Protein AF-A0A699SSZ1-F1 (afdb_monomer_lite)

InterPro domains:
  IPR002347 Short-chain dehydrogenase/reductase SDR [PF00106] (13-69)
  IPR036291 NAD(P)-binding domain superfamily [SSF51735] (1-70)
  IPR051911 Short-chain Dehydrogenases/Reductases (SDR) [PTHR43976] (15-70)

pLDDT: mean 93.38, std 7.29, range [57.97, 98.62]

Structure (mmCIF, N/CA/C/O backbone):
data_AF-A0A699SSZ1-F1
#
_entry.id   AF-A0A699SSZ1-F1
#
loop_
_atom_site.group_PDB
_atom_site.id
_atom_site.type_symbol
_atom_site.label_atom_id
_atom_site.label_alt_id
_atom_site.label_comp_id
_atom_site.label_asym_id
_atom_site.label_entity_id
_atom_site.label_seq_id
_atom_site.pdbx_PDB_ins_code
_atom_site.Cartn_x
_atom_site.Cartn_y
_atom_site.Cartn_z
_atom_site.occupancy
_atom_site.B_iso_or_equiv
_atom_site.auth_seq_id
_atom_site.auth_comp_id
_atom_site.auth_asym_id
_atom_site.auth_atom_id
_atom_site.pdbx_PDB_model_num
ATOM 1 N N . MET A 1 1 ? 27.037 5.701 -18.639 1.00 57.97 1 MET A N 1
ATOM 2 C CA . MET A 1 1 ? 26.307 5.003 -17.566 1.00 57.97 1 MET A CA 1
ATOM 3 C C . MET A 1 1 ? 26.112 3.575 -18.048 1.00 57.97 1 MET A C 1
ATOM 5 O O . MET A 1 1 ? 25.774 3.418 -19.215 1.00 57.97 1 MET A O 1
ATOM 9 N N . ASP A 1 2 ? 26.497 2.571 -17.258 1.00 74.00 2 ASP A N 1
ATOM 10 C CA . ASP A 1 2 ? 26.411 1.159 -17.664 1.00 74.00 2 ASP A CA 1
ATOM 11 C C . ASP A 1 2 ? 24.953 0.675 -17.585 1.00 74.00 2 ASP A C 1
ATOM 13 O O . ASP A 1 2 ? 24.238 1.010 -16.643 1.00 74.00 2 ASP A O 1
ATOM 17 N N . VAL A 1 3 ? 24.511 -0.121 -18.559 1.00 71.56 3 VAL A N 1
ATOM 18 C CA . VAL A 1 3 ? 23.130 -0.636 -18.656 1.00 71.56 3 VAL A CA 1
ATOM 19 C C . VAL A 1 3 ? 22.774 -1.506 -17.441 1.00 71.56 3 VAL A C 1
ATOM 21 O O . VAL A 1 3 ? 21.617 -1.556 -17.018 1.00 71.56 3 VAL A O 1
ATOM 24 N N . THR A 1 4 ? 23.771 -2.1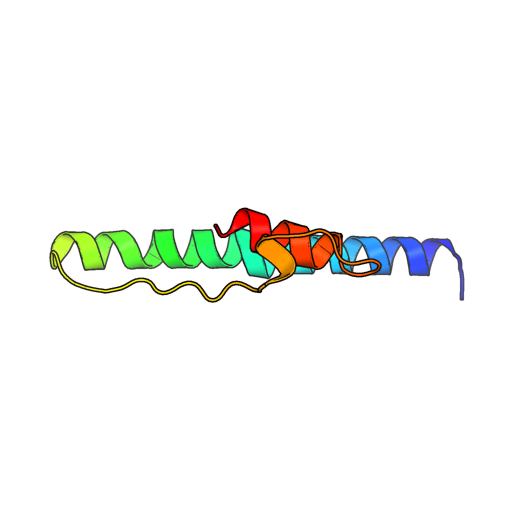58 -16.835 1.00 75.56 4 THR A N 1
ATOM 25 C CA . THR A 1 4 ? 23.608 -2.949 -15.605 1.00 75.56 4 THR A CA 1
ATOM 26 C C . THR A 1 4 ? 23.172 -2.088 -14.415 1.00 75.56 4 THR A C 1
ATOM 28 O O . THR A 1 4 ? 22.345 -2.526 -13.616 1.00 75.56 4 THR A O 1
ATOM 31 N N . ASP A 1 5 ? 23.684 -0.859 -14.318 1.00 87.56 5 ASP A N 1
ATOM 32 C CA . ASP A 1 5 ? 23.374 0.081 -13.233 1.00 87.56 5 ASP A CA 1
ATOM 33 C C . ASP A 1 5 ? 21.921 0.574 -13.347 1.00 87.56 5 ASP A C 1
ATOM 35 O O . ASP A 1 5 ? 21.132 0.491 -12.403 1.00 87.56 5 ASP A O 1
ATOM 39 N N . GLU A 1 6 ? 21.494 0.950 -14.557 1.00 87.69 6 GLU A N 1
ATOM 40 C CA . GLU A 1 6 ? 20.108 1.359 -14.818 1.00 87.69 6 GLU A CA 1
ATOM 41 C C . GLU A 1 6 ? 19.097 0.250 -14.494 1.00 87.69 6 GLU A C 1
ATOM 43 O O . GLU A 1 6 ? 18.069 0.506 -13.860 1.00 87.69 6 GLU A O 1
ATOM 48 N N . ALA A 1 7 ? 19.384 -1.000 -14.873 1.00 91.50 7 ALA A N 1
ATOM 49 C CA . ALA A 1 7 ? 18.504 -2.129 -14.580 1.00 91.50 7 ALA A CA 1
ATOM 50 C C . ALA A 1 7 ? 18.339 -2.366 -13.067 1.00 91.50 7 ALA A C 1
ATOM 52 O O . ALA A 1 7 ? 17.227 -2.648 -12.599 1.00 91.50 7 ALA A O 1
ATOM 53 N N . GLN A 1 8 ? 19.421 -2.217 -12.299 1.00 93.88 8 GLN A N 1
ATOM 54 C CA . GLN A 1 8 ? 19.402 -2.343 -10.842 1.00 93.88 8 GLN A CA 1
ATOM 55 C C . GLN A 1 8 ? 18.619 -1.205 -10.185 1.00 93.88 8 GLN A C 1
ATOM 57 O O . GLN A 1 8 ? 17.764 -1.475 -9.337 1.00 93.88 8 GLN A O 1
ATOM 62 N N . VAL A 1 9 ? 18.821 0.043 -10.622 1.00 93.69 9 VAL A N 1
ATOM 63 C CA . VAL A 1 9 ? 18.041 1.194 -10.139 1.00 93.69 9 VAL A CA 1
ATOM 64 C C . VAL A 1 9 ? 16.554 0.982 -10.408 1.00 93.69 9 VAL A C 1
ATOM 66 O O . VAL A 1 9 ? 15.729 1.132 -9.507 1.00 93.69 9 VAL A O 1
ATOM 69 N N . GLN A 1 10 ? 16.190 0.557 -11.618 1.00 93.38 10 GLN A N 1
ATOM 70 C CA . GLN A 1 10 ? 14.795 0.293 -11.974 1.00 93.38 10 GLN A CA 1
ATOM 71 C C . GLN A 1 10 ? 14.177 -0.816 -11.112 1.00 93.38 10 GLN A C 1
ATOM 73 O O . GLN A 1 10 ? 13.016 -0.726 -10.707 1.00 93.38 10 GLN A O 1
ATOM 78 N N . GLN A 1 11 ? 14.945 -1.858 -10.793 1.00 95.50 11 GLN A N 1
ATOM 79 C CA . GLN A 1 11 ? 14.491 -2.909 -9.889 1.00 95.50 11 GLN A CA 1
ATOM 80 C C . GLN A 1 11 ? 14.272 -2.390 -8.466 1.00 95.50 11 GLN A C 1
ATOM 82 O O . GLN A 1 11 ? 13.236 -2.691 -7.868 1.00 95.50 11 GLN A O 1
ATOM 87 N N . ALA A 1 12 ? 15.197 -1.580 -7.950 1.00 96.31 12 ALA A N 1
ATOM 88 C CA . ALA A 1 12 ? 15.077 -0.967 -6.633 1.00 96.31 12 ALA A CA 1
ATOM 89 C C . ALA A 1 12 ? 13.855 -0.038 -6.549 1.00 96.31 12 ALA A C 1
ATOM 91 O O . ALA A 1 12 ? 13.107 -0.097 -5.575 1.00 96.31 12 ALA A O 1
ATOM 92 N N . VAL A 1 13 ? 13.586 0.754 -7.595 1.00 95.75 13 VAL A N 1
ATOM 93 C CA . VAL A 1 13 ? 12.395 1.618 -7.677 1.00 95.75 13 VAL A CA 1
ATOM 94 C C . VAL A 1 13 ? 11.107 0.793 -7.618 1.00 95.75 13 VAL A C 1
ATOM 96 O O . VAL A 1 13 ? 10.216 1.109 -6.828 1.00 95.75 13 VAL A O 1
ATOM 99 N N . ARG A 1 14 ? 11.009 -0.301 -8.390 1.00 96.50 14 ARG A N 1
ATOM 100 C CA . ARG A 1 14 ? 9.838 -1.200 -8.356 1.00 96.50 14 ARG A CA 1
ATOM 101 C C . ARG A 1 14 ? 9.615 -1.801 -6.973 1.00 96.50 14 ARG A C 1
ATOM 103 O O . ARG A 1 14 ? 8.496 -1.783 -6.465 1.00 96.50 14 ARG A O 1
ATOM 110 N N . GLN A 1 15 ? 10.677 -2.314 -6.356 1.00 97.88 15 GLN A N 1
ATOM 111 C CA . GLN A 1 15 ? 10.609 -2.886 -5.012 1.00 97.88 15 GLN A CA 1
ATOM 112 C C . GLN A 1 15 ? 10.211 -1.835 -3.973 1.00 97.88 15 GLN A C 1
ATOM 114 O O . GLN A 1 15 ? 9.368 -2.117 -3.125 1.00 97.88 15 GLN A O 1
ATOM 119 N N . GLY A 1 16 ? 10.744 -0.616 -4.082 1.00 98.06 16 GLY A N 1
ATOM 120 C CA . GLY A 1 16 ? 10.382 0.511 -3.226 1.00 98.06 16 GLY A CA 1
ATOM 121 C C . GLY A 1 16 ? 8.895 0.854 -3.305 1.00 98.06 16 GLY A C 1
ATOM 122 O O . GLY A 1 16 ? 8.250 1.001 -2.269 1.00 98.06 16 GLY A O 1
ATOM 123 N N . GLN A 1 17 ? 8.314 0.891 -4.510 1.00 97.25 17 GLN A N 1
ATOM 124 C CA . GLN A 1 17 ? 6.882 1.169 -4.667 1.00 97.25 17 GLN A CA 1
ATOM 125 C C . GLN A 1 17 ? 6.008 0.135 -3.947 1.00 97.25 17 GLN A C 1
ATOM 127 O O . GLN A 1 17 ? 5.089 0.514 -3.222 1.00 97.25 17 GLN A O 1
ATOM 132 N N . TYR A 1 18 ? 6.308 -1.159 -4.084 1.00 98.31 18 TYR A N 1
ATOM 133 C CA . TYR A 1 18 ? 5.563 -2.214 -3.388 1.00 98.31 18 TYR A CA 1
ATOM 134 C C . TYR A 1 18 ? 5.804 -2.213 -1.875 1.00 98.31 18 TYR A C 1
ATOM 136 O O . TYR A 1 18 ? 4.860 -2.379 -1.097 1.00 98.31 18 TYR A O 1
ATOM 144 N N . ALA A 1 19 ? 7.054 -2.008 -1.450 1.00 98.56 19 ALA A N 1
ATOM 145 C CA . ALA A 1 19 ? 7.418 -1.930 -0.040 1.00 98.56 19 ALA A CA 1
ATOM 146 C C . ALA A 1 19 ? 6.627 -0.830 0.677 1.00 98.56 19 ALA A C 1
ATOM 148 O O . ALA A 1 19 ? 6.103 -1.072 1.761 1.00 98.56 19 ALA A O 1
ATOM 149 N N . THR A 1 20 ? 6.477 0.342 0.059 1.00 97.25 20 THR A N 1
ATOM 150 C CA . THR A 1 20 ? 5.729 1.461 0.640 1.00 97.25 20 THR A CA 1
ATOM 151 C C . THR A 1 20 ? 4.218 1.294 0.488 1.00 97.25 20 THR A C 1
ATOM 153 O O . THR A 1 20 ? 3.499 1.298 1.487 1.00 97.25 20 THR A O 1
ATOM 156 N N . ASN A 1 21 ? 3.725 1.139 -0.742 1.00 97.50 21 ASN A N 1
ATOM 157 C CA . ASN A 1 21 ? 2.296 1.286 -1.035 1.00 97.50 21 ASN A CA 1
ATOM 158 C C . ASN A 1 21 ? 1.465 0.052 -0.669 1.00 97.50 21 ASN A C 1
ATOM 160 O O . ASN A 1 21 ? 0.263 0.187 -0.464 1.00 97.50 21 ASN A O 1
ATOM 164 N N . VAL A 1 22 ? 2.087 -1.127 -0.574 1.00 97.44 22 VAL A N 1
ATOM 165 C CA . VAL A 1 22 ? 1.387 -2.387 -0.283 1.00 97.44 22 VAL A CA 1
ATOM 166 C C . VAL A 1 22 ? 1.783 -2.897 1.096 1.00 97.44 22 VAL A C 1
ATOM 168 O O . VAL A 1 22 ? 0.976 -2.925 2.026 1.00 97.44 22 VAL A O 1
ATOM 171 N N . PHE A 1 23 ? 3.055 -3.262 1.265 1.00 98.38 23 PHE A N 1
ATOM 172 C CA . PHE A 1 23 ? 3.511 -3.875 2.511 1.00 98.38 23 PHE A CA 1
ATOM 173 C C . PHE A 1 23 ? 3.561 -2.872 3.667 1.00 98.38 23 PHE A C 1
ATOM 175 O O . PHE A 1 23 ? 3.232 -3.230 4.796 1.00 98.38 23 PHE A O 1
ATOM 182 N N . GLY A 1 24 ? 3.900 -1.612 3.392 1.00 98.19 24 GLY A N 1
ATOM 183 C CA . GLY A 1 24 ? 3.882 -0.531 4.374 1.00 98.19 24 GLY A CA 1
ATOM 184 C C . GLY A 1 24 ? 2.488 -0.318 4.956 1.00 98.19 24 GLY A C 1
ATOM 185 O O . GLY A 1 24 ? 2.326 -0.339 6.176 1.00 98.19 24 GLY A O 1
ATOM 186 N N . VAL A 1 25 ? 1.469 -0.215 4.099 1.00 97.94 25 VAL A N 1
ATOM 187 C CA . VAL A 1 25 ? 0.072 -0.096 4.543 1.00 97.94 25 VAL A CA 1
ATOM 188 C C . VAL A 1 25 ? -0.352 -1.318 5.355 1.00 97.94 25 VAL A C 1
ATOM 190 O O . VAL A 1 25 ? -0.880 -1.170 6.456 1.00 97.94 25 VAL A O 1
ATOM 193 N N . LEU A 1 26 ? -0.063 -2.529 4.871 1.00 97.94 26 LEU A N 1
ATOM 194 C CA . LEU A 1 26 ? -0.385 -3.765 5.585 1.00 97.94 26 LEU A CA 1
ATOM 195 C C . LEU A 1 26 ? 0.253 -3.812 6.983 1.00 97.94 26 LEU A C 1
ATOM 197 O O . LEU A 1 26 ? -0.380 -4.257 7.943 1.00 97.94 26 LEU A O 1
ATOM 201 N N . ASN A 1 27 ? 1.489 -3.332 7.113 1.00 98.56 27 ASN A N 1
ATOM 202 C CA . ASN A 1 27 ? 2.187 -3.258 8.392 1.00 98.56 27 ASN A CA 1
ATOM 203 C C . ASN A 1 27 ? 1.538 -2.242 9.340 1.00 98.56 27 ASN A C 1
ATOM 205 O O . ASN A 1 27 ? 1.333 -2.564 10.509 1.00 98.56 27 ASN A O 1
ATOM 209 N N . VAL A 1 28 ? 1.153 -1.060 8.846 1.00 98.19 28 VAL A N 1
ATOM 210 C CA . VAL A 1 28 ? 0.429 -0.055 9.644 1.00 98.19 28 VAL A CA 1
ATOM 211 C C . VAL A 1 28 ? -0.904 -0.613 10.130 1.00 98.19 28 VAL A C 1
ATOM 213 O O . VAL A 1 28 ? -1.182 -0.560 11.327 1.00 98.19 28 VAL A O 1
ATOM 216 N N . VAL A 1 29 ? -1.693 -1.218 9.236 1.00 97.88 29 VAL A N 1
ATOM 217 C CA . VAL A 1 29 ? -2.974 -1.844 9.590 1.00 97.88 29 VAL A CA 1
ATOM 218 C C . VAL A 1 29 ? -2.765 -2.891 10.682 1.00 97.88 29 VAL A C 1
ATOM 220 O O . VAL A 1 29 ? -3.431 -2.839 11.712 1.00 97.88 29 VAL A O 1
ATOM 223 N N . ARG A 1 30 ? -1.801 -3.805 10.518 1.00 98.38 30 ARG A N 1
ATOM 224 C CA . ARG A 1 30 ? -1.486 -4.828 11.530 1.00 98.38 30 ARG A CA 1
ATOM 225 C C . ARG A 1 30 ? -1.084 -4.233 12.877 1.00 98.38 30 ARG A C 1
ATOM 227 O O . ARG A 1 30 ? -1.454 -4.796 13.903 1.00 98.38 30 ARG A O 1
ATOM 234 N N . ALA A 1 31 ? -0.349 -3.124 12.877 1.00 98.56 31 ALA A N 1
ATOM 235 C CA . ALA A 1 31 ? 0.114 -2.479 14.098 1.00 98.56 31 ALA A CA 1
ATOM 236 C C . ALA A 1 31 ? -1.026 -1.809 14.883 1.00 98.56 31 ALA A C 1
ATOM 238 O O . ALA A 1 31 ? -1.053 -1.893 16.108 1.00 98.56 31 ALA A O 1
ATOM 239 N N . VAL A 1 32 ? -1.978 -1.164 14.201 1.00 98.25 32 VAL A N 1
ATOM 240 C CA . VAL A 1 32 ? -3.036 -0.375 14.867 1.00 98.25 32 VAL A CA 1
ATOM 241 C C . VAL A 1 32 ? -4.328 -1.156 15.111 1.00 98.25 32 VAL A C 1
ATOM 243 O O . VAL A 1 32 ? -5.079 -0.846 16.039 1.00 98.25 32 VAL A O 1
ATOM 246 N N . LEU A 1 33 ? -4.585 -2.198 14.316 1.00 98.25 33 LEU A N 1
ATOM 247 C CA . LEU A 1 33 ? -5.828 -2.966 14.365 1.00 98.25 33 LEU A CA 1
ATOM 248 C C . LEU A 1 33 ? -6.129 -3.597 15.742 1.00 98.25 33 LEU A C 1
ATOM 250 O O . LEU A 1 33 ? -7.297 -3.559 16.135 1.00 98.25 33 LEU A O 1
ATOM 254 N N . PRO A 1 34 ? -5.163 -4.141 16.514 1.00 98.44 34 PRO A N 1
ATOM 255 C CA . PRO A 1 34 ? -5.447 -4.678 17.848 1.00 98.44 34 PRO A CA 1
ATOM 256 C C . PRO A 1 34 ? -6.057 -3.635 18.795 1.00 98.44 34 PRO A C 1
ATOM 258 O O . PRO A 1 34 ? -7.072 -3.909 19.438 1.00 98.44 34 PRO A O 1
ATOM 261 N N . THR A 1 35 ? -5.500 -2.421 18.814 1.00 98.50 35 THR A N 1
ATOM 262 C CA . THR A 1 35 ? -5.986 -1.307 19.640 1.00 98.50 35 THR A CA 1
ATOM 263 C C . THR A 1 35 ? -7.396 -0.885 19.232 1.00 98.50 35 THR A C 1
ATOM 265 O O . THR A 1 35 ? -8.280 -0.778 20.082 1.00 98.50 35 THR A O 1
ATOM 268 N N . MET A 1 36 ? -7.648 -0.719 17.928 1.00 98.56 36 MET A N 1
ATOM 269 C CA . MET A 1 36 ? -8.978 -0.356 17.416 1.00 98.56 36 MET A CA 1
ATOM 270 C C . MET A 1 36 ? -10.028 -1.427 17.745 1.00 98.56 36 MET A C 1
ATOM 272 O O . MET A 1 36 ? -11.155 -1.108 18.126 1.00 98.56 36 MET A O 1
ATOM 276 N N . ARG A 1 37 ? -9.658 -2.715 17.662 1.00 98.25 37 ARG A N 1
ATOM 277 C CA . ARG A 1 37 ? -10.541 -3.836 18.031 1.00 98.25 37 ARG A CA 1
ATOM 278 C C . ARG A 1 37 ? -10.873 -3.838 19.520 1.00 98.25 37 ARG A C 1
ATOM 280 O O . ARG A 1 37 ? -12.030 -4.066 19.861 1.00 98.25 37 ARG A O 1
ATOM 287 N N . GLN A 1 38 ? -9.901 -3.556 20.390 1.00 98.62 38 GLN A N 1
ATOM 288 C CA . GLN A 1 38 ? -10.138 -3.431 21.831 1.00 98.62 38 GLN A CA 1
ATOM 289 C C . GLN A 1 38 ? -11.093 -2.272 22.147 1.00 98.62 38 GLN A C 1
ATOM 291 O O . GLN A 1 38 ? -11.993 -2.416 22.970 1.00 98.62 38 GLN A O 1
ATOM 296 N N . GLN A 1 39 ? -10.930 -1.142 21.457 1.00 98.38 39 GLN A N 1
ATOM 297 C CA . GLN A 1 39 ? -11.791 0.035 21.608 1.00 98.38 39 GLN A CA 1
ATOM 298 C C . GLN A 1 39 ? -13.172 -0.147 20.960 1.00 98.38 39 GLN A C 1
ATOM 300 O O . GLN A 1 39 ? -14.102 0.587 21.287 1.00 98.38 39 GLN A O 1
ATOM 305 N N . ARG A 1 40 ? -13.315 -1.123 20.051 1.00 97.81 40 ARG A N 1
ATOM 306 C CA . ARG A 1 40 ? -14.479 -1.304 19.165 1.00 97.81 40 ARG A CA 1
ATOM 307 C C . ARG A 1 40 ? -14.838 -0.024 18.400 1.00 97.81 40 ARG A C 1
ATOM 309 O O . ARG A 1 40 ? -16.006 0.226 18.116 1.00 97.81 40 ARG A O 1
ATOM 316 N N . ALA A 1 41 ? -13.829 0.786 18.092 1.00 98.19 41 ALA A N 1
ATOM 317 C CA . ALA A 1 41 ? -13.978 2.091 17.468 1.00 98.19 41 ALA A CA 1
ATOM 318 C C . ALA A 1 41 ? -12.714 2.462 16.678 1.00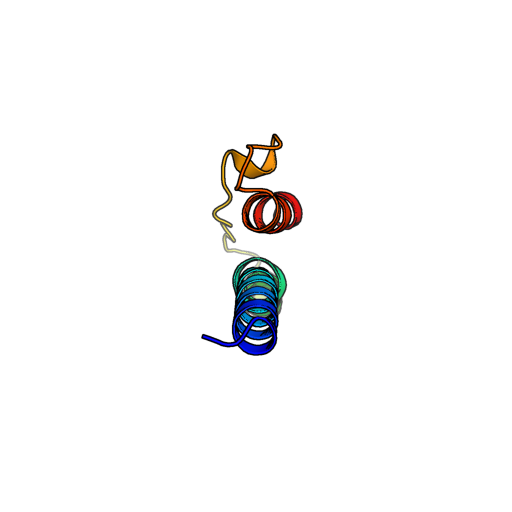 98.19 41 ALA A C 1
ATOM 320 O O . ALA A 1 41 ? -11.610 2.025 17.005 1.00 98.19 41 ALA A O 1
ATOM 321 N N . GLY A 1 42 ? -12.894 3.295 15.652 1.00 97.19 42 GLY A N 1
ATOM 322 C CA . GLY A 1 42 ? -11.824 3.864 14.834 1.00 97.19 42 GLY A CA 1
ATOM 323 C C . GLY A 1 42 ? -12.033 3.640 13.335 1.00 97.19 42 GLY A C 1
ATOM 324 O O . GLY A 1 42 ? -12.778 2.752 12.927 1.00 97.19 42 GLY A O 1
ATOM 325 N N . TYR A 1 43 ? -11.341 4.440 12.522 1.00 97.62 43 TYR A N 1
ATOM 326 C CA . TYR A 1 43 ? -11.400 4.381 11.061 1.00 97.62 43 TYR A CA 1
ATOM 327 C C . TYR A 1 43 ? -10.004 4.197 10.463 1.00 97.62 43 TYR A C 1
ATOM 329 O O . TYR A 1 43 ? -9.053 4.856 10.882 1.00 97.62 43 TYR A O 1
ATOM 337 N N . LEU A 1 44 ? -9.900 3.311 9.473 1.00 96.25 44 LEU A N 1
ATOM 338 C CA . LEU A 1 44 ? -8.733 3.158 8.608 1.00 96.25 44 LEU A CA 1
ATOM 339 C C . LEU A 1 44 ? -9.126 3.642 7.217 1.00 96.25 44 LEU A C 1
ATOM 341 O O . LEU A 1 44 ? -10.030 3.077 6.607 1.00 96.25 44 LEU A O 1
ATOM 345 N N . ILE A 1 45 ? -8.470 4.697 6.742 1.00 96.44 45 ILE A N 1
ATOM 346 C CA . ILE A 1 45 ? -8.731 5.283 5.428 1.00 96.44 45 ILE A CA 1
ATOM 347 C C . ILE A 1 45 ? -7.452 5.150 4.612 1.00 96.44 45 ILE A C 1
ATOM 349 O O . ILE A 1 45 ? -6.465 5.838 4.869 1.00 96.44 45 ILE A O 1
ATOM 353 N N . ASN A 1 46 ? -7.477 4.246 3.639 1.00 95.69 46 ASN A N 1
ATOM 354 C CA . ASN A 1 46 ? -6.398 4.085 2.679 1.00 95.69 46 ASN A CA 1
ATOM 355 C C . ASN A 1 46 ? -6.594 5.056 1.515 1.00 95.69 46 ASN A C 1
ATOM 357 O O . ASN A 1 46 ? -7.709 5.243 1.035 1.00 95.69 46 ASN A O 1
ATOM 361 N N . ILE A 1 47 ? -5.501 5.664 1.053 1.00 93.88 47 ILE A N 1
ATOM 362 C CA . ILE A 1 47 ? -5.529 6.576 -0.092 1.00 93.88 47 ILE A CA 1
ATOM 363 C C . ILE A 1 47 ? -5.008 5.848 -1.329 1.00 93.88 47 ILE A C 1
ATOM 365 O O . ILE A 1 47 ? -3.812 5.548 -1.454 1.00 93.88 47 ILE A O 1
ATOM 369 N N . SER A 1 48 ? -5.927 5.580 -2.250 1.00 92.56 48 SER A N 1
ATOM 370 C CA . SER A 1 48 ? -5.650 4.911 -3.519 1.00 92.56 48 SER A CA 1
ATOM 371 C C . SER A 1 48 ? -5.424 5.910 -4.671 1.00 92.56 48 SER A C 1
ATOM 373 O O . SER A 1 48 ? -5.016 7.048 -4.433 1.00 92.56 48 SER A O 1
ATOM 375 N N . SER A 1 49 ? -5.612 5.474 -5.919 1.00 92.56 49 SER A N 1
ATOM 376 C CA . SER A 1 49 ? -5.556 6.283 -7.146 1.00 92.56 49 SER A CA 1
ATOM 377 C C . SER A 1 49 ? -6.616 5.811 -8.142 1.00 92.56 49 SER A C 1
ATOM 379 O O . SER A 1 49 ? -6.978 4.639 -8.147 1.00 92.56 49 SER A O 1
ATOM 381 N N . ILE A 1 50 ? -7.018 6.680 -9.075 1.00 91.81 50 ILE A N 1
ATOM 382 C CA . ILE A 1 50 ? -7.786 6.280 -10.269 1.00 91.81 50 ILE A CA 1
ATOM 383 C C . ILE A 1 50 ? -7.056 5.208 -11.098 1.00 91.81 50 ILE A C 1
ATO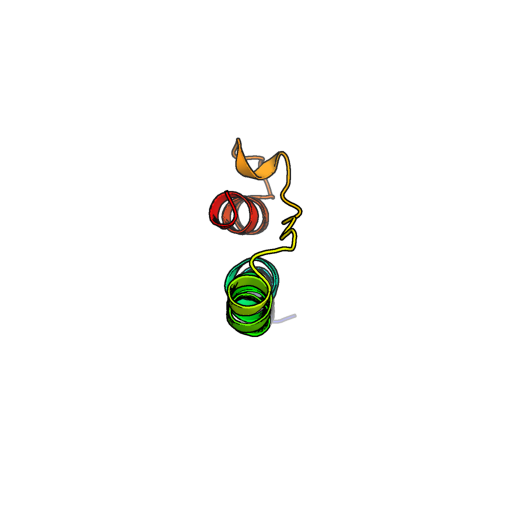M 385 O O . ILE A 1 50 ? -7.692 4.382 -11.751 1.00 91.81 50 ILE A O 1
ATOM 389 N N . ASP A 1 51 ? -5.724 5.161 -11.005 1.00 88.56 51 ASP A N 1
ATOM 390 C CA . ASP A 1 51 ? -4.881 4.139 -11.639 1.00 88.56 51 ASP A CA 1
ATOM 391 C C . ASP A 1 51 ? -5.090 2.729 -11.066 1.00 88.56 51 ASP A C 1
ATOM 393 O O . ASP A 1 51 ? -4.591 1.762 -11.635 1.00 88.56 51 ASP A O 1
ATOM 397 N N . ALA A 1 52 ? -5.833 2.586 -9.962 1.00 87.81 52 ALA A N 1
ATOM 398 C CA . ALA A 1 52 ? -6.288 1.290 -9.465 1.00 87.81 52 ALA A CA 1
ATOM 399 C C . ALA A 1 52 ? -7.451 0.710 -10.289 1.00 87.81 52 ALA A C 1
ATOM 401 O O . ALA A 1 52 ? -7.771 -0.462 -10.151 1.00 87.81 52 ALA A O 1
ATOM 402 N N . HIS A 1 53 ? -8.102 1.495 -11.150 1.00 86.56 53 HIS A N 1
ATOM 403 C CA . HIS A 1 53 ? -9.271 1.045 -11.915 1.00 86.56 53 HIS A CA 1
ATOM 404 C C . HIS A 1 53 ? -9.000 0.880 -13.416 1.00 86.56 53 HIS A C 1
ATOM 406 O O . HIS A 1 53 ? -9.906 0.531 -14.172 1.00 86.56 53 HIS A O 1
ATOM 412 N N . GLY A 1 54 ? -7.765 1.104 -13.869 1.00 81.31 54 GLY A N 1
ATOM 413 C CA . GLY A 1 54 ? -7.398 0.981 -15.276 1.00 81.31 54 GLY A CA 1
ATOM 414 C C . GLY A 1 54 ? -5.890 0.969 -15.500 1.00 81.31 54 GLY A C 1
ATOM 415 O O . GLY A 1 54 ? -5.112 1.406 -14.657 1.00 81.31 54 GLY A O 1
ATOM 416 N N . ALA A 1 55 ? -5.467 0.461 -16.658 1.00 80.12 55 ALA A N 1
ATOM 417 C CA . ALA A 1 55 ? -4.067 0.480 -17.058 1.00 80.12 55 ALA A CA 1
ATOM 418 C C . ALA A 1 55 ? -3.761 1.756 -17.852 1.00 80.12 55 ALA A C 1
ATOM 420 O O . ALA A 1 55 ? -4.255 1.936 -18.965 1.00 80.12 55 ALA A O 1
ATOM 421 N N . PHE A 1 56 ? -2.904 2.613 -17.300 1.00 87.38 56 PHE A N 1
ATOM 422 C CA . PHE A 1 56 ? -2.408 3.807 -17.979 1.00 87.38 56 PHE A CA 1
ATOM 423 C C . PHE A 1 56 ? -0.980 3.564 -18.500 1.00 87.38 56 PHE A C 1
ATOM 425 O O . PHE A 1 56 ? -0.122 3.101 -17.736 1.00 87.38 56 PHE A O 1
ATOM 432 N N . PRO A 1 57 ? -0.684 3.845 -19.787 1.00 90.81 57 PRO A N 1
ATOM 433 C CA . PRO A 1 57 ? 0.661 3.685 -20.336 1.00 90.81 57 PRO A CA 1
ATOM 434 C C . PRO A 1 57 ? 1.710 4.434 -19.504 1.00 90.81 57 PRO A C 1
ATOM 436 O O . PRO A 1 57 ? 1.530 5.601 -19.174 1.00 90.81 57 PRO A O 1
ATOM 439 N N . GLY A 1 58 ? 2.801 3.752 -19.147 1.00 90.12 58 GLY A N 1
ATOM 440 C CA . GLY A 1 58 ? 3.865 4.302 -18.295 1.00 90.12 58 GLY A CA 1
ATOM 441 C C . GLY A 1 58 ? 3.629 4.177 -16.784 1.00 90.12 58 GLY A C 1
ATOM 442 O O . GLY A 1 58 ? 4.573 4.341 -16.019 1.00 90.12 58 GLY A O 1
ATOM 443 N N . TRP A 1 59 ? 2.425 3.799 -16.342 1.00 91.50 59 TRP A N 1
ATOM 444 C CA . TRP A 1 59 ? 2.061 3.744 -14.919 1.00 91.50 59 TRP A CA 1
ATOM 445 C C . TRP A 1 59 ? 1.879 2.329 -14.368 1.00 91.50 59 TRP A C 1
ATOM 447 O O . TRP A 1 59 ? 1.459 2.175 -13.229 1.00 91.50 59 TRP A O 1
ATOM 457 N N . GLY A 1 60 ? 2.216 1.284 -15.131 1.00 91.62 60 GLY A N 1
ATOM 458 C CA . GLY A 1 60 ? 1.894 -0.106 -14.778 1.00 91.62 60 GLY A CA 1
ATOM 459 C C . GLY A 1 60 ? 2.346 -0.537 -13.376 1.00 91.62 60 GLY A C 1
ATOM 460 O O . GLY A 1 60 ? 1.561 -1.128 -12.641 1.00 91.62 60 GLY A O 1
ATOM 461 N N . VAL A 1 61 ? 3.575 -0.196 -12.967 1.00 94.31 61 VAL A N 1
ATOM 462 C CA . VAL A 1 61 ? 4.090 -0.535 -11.625 1.00 94.31 61 VAL A CA 1
ATOM 463 C C . VAL A 1 61 ? 3.300 0.207 -10.551 1.00 94.31 61 VAL A C 1
ATOM 465 O O . VAL A 1 61 ? 2.732 -0.424 -9.665 1.00 94.31 61 VAL A O 1
ATOM 468 N N . TYR A 1 62 ? 3.198 1.530 -10.648 1.00 94.56 62 TYR A N 1
ATOM 469 C CA . TYR A 1 62 ? 2.465 2.329 -9.670 1.00 94.56 62 TYR A CA 1
ATOM 470 C C .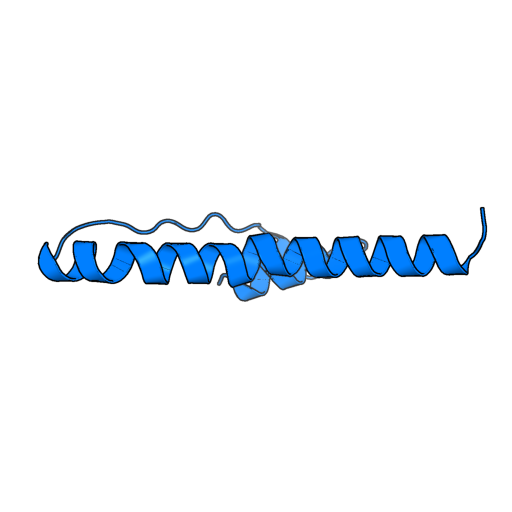 TYR A 1 62 ? 0.988 1.916 -9.582 1.00 94.56 62 TYR A C 1
ATOM 472 O O . TYR A 1 62 ? 0.504 1.614 -8.489 1.00 94.56 62 TYR A O 1
ATOM 480 N N . GLY A 1 63 ? 0.310 1.817 -10.728 1.00 95.38 63 GLY A N 1
ATOM 481 C CA . GLY A 1 63 ? -1.082 1.388 -10.845 1.00 95.38 63 GLY A CA 1
ATOM 482 C C . GLY A 1 63 ? -1.308 0.011 -10.231 1.00 95.38 63 GLY A C 1
ATOM 483 O O . 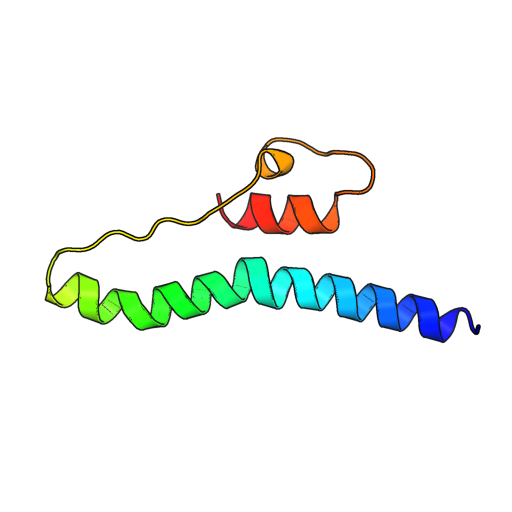GLY A 1 63 ? -2.231 -0.153 -9.444 1.00 95.38 63 GLY A O 1
ATOM 484 N N . SER A 1 64 ? -0.399 -0.947 -10.451 1.00 95.00 64 SER A N 1
ATOM 485 C CA . SER A 1 64 ? -0.489 -2.264 -9.804 1.00 95.00 64 SER A CA 1
ATOM 486 C C . SER A 1 64 ? -0.404 -2.197 -8.272 1.00 95.00 64 SER A C 1
ATOM 488 O O . SER A 1 64 ? -1.103 -2.948 -7.595 1.00 95.00 64 SER A O 1
ATOM 490 N N . THR A 1 65 ? 0.383 -1.273 -7.699 1.00 96.81 65 THR A N 1
ATOM 491 C CA . THR A 1 65 ? 0.429 -1.098 -6.235 1.00 96.81 65 THR A CA 1
ATOM 492 C C . THR A 1 65 ? -0.840 -0.473 -5.668 1.00 96.81 65 THR A C 1
ATOM 494 O O . THR A 1 65 ? -1.197 -0.763 -4.531 1.00 96.81 65 THR A O 1
ATOM 497 N N . LYS A 1 66 ? -1.522 0.376 -6.445 1.00 95.69 66 LYS A N 1
ATOM 498 C CA . LYS A 1 66 ? -2.799 0.982 -6.055 1.00 95.69 66 LYS A CA 1
ATOM 499 C C . LYS A 1 66 ? -3.958 0.010 -6.238 1.00 95.69 66 LYS A C 1
ATOM 501 O O . LYS A 1 66 ? -4.783 -0.091 -5.346 1.00 95.69 66 LYS A O 1
ATOM 506 N N . PHE A 1 67 ? -3.939 -0.793 -7.301 1.00 94.94 67 PHE A N 1
ATOM 507 C CA . PHE A 1 67 ? -4.859 -1.916 -7.479 1.00 94.94 67 PHE A CA 1
ATOM 508 C C . PHE A 1 67 ? -4.776 -2.902 -6.309 1.00 94.94 67 PHE A C 1
ATOM 510 O O . PHE A 1 67 ? -5.793 -3.366 -5.822 1.00 94.94 67 PHE A O 1
ATOM 517 N N . ALA A 1 68 ? -3.571 -3.199 -5.814 1.00 95.44 68 ALA A N 1
ATOM 518 C CA . ALA A 1 68 ? -3.386 -4.091 -4.668 1.00 95.44 68 ALA A CA 1
ATOM 519 C C . ALA A 1 68 ? -3.958 -3.553 -3.338 1.00 95.44 68 ALA A C 1
ATOM 521 O O . ALA A 1 68 ? -3.987 -4.297 -2.357 1.00 95.44 68 ALA A O 1
ATOM 522 N N . LEU A 1 69 ? -4.335 -2.272 -3.279 1.00 94.00 69 LEU A N 1
ATOM 523 C CA . LEU A 1 69 ? -4.886 -1.619 -2.092 1.00 94.00 69 LEU A CA 1
ATOM 524 C C . LEU A 1 69 ? -6.426 -1.617 -2.060 1.00 94.00 69 LEU A C 1
ATOM 526 O O . LEU A 1 69 ? -6.982 -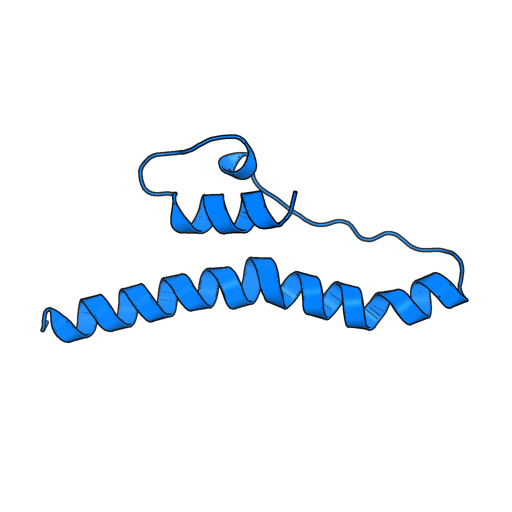1.356 -0.991 1.00 94.00 69 LEU A O 1
ATOM 530 N N . GLU A 1 70 ? -7.077 -1.887 -3.198 1.00 90.62 70 GLU A N 1
ATOM 531 C CA . GLU A 1 70 ? -8.538 -2.024 -3.348 1.00 90.62 70 GLU A CA 1
ATOM 532 C C . GLU A 1 70 ? -9.029 -3.422 -2.944 1.00 90.62 70 GLU A C 1
ATOM 534 O O . GLU A 1 70 ? -10.092 -3.503 -2.285 1.00 90.62 70 GLU A O 1
#

Secondary structure (DSSP, 8-state):
--HHHHHHHHHHHHHHHHIIIIIIHHHHHHHHHHHHHHHT---------GGGSS--TT-HHHHHHHHTT-

Radius of gyration: 16.08 Å; chains: 1; bounding box: 41×11×42 Å

Organism: Tanacetum cinerariifolium (NCBI:txid118510)

Sequence (70 aa):
MDVTDEAQVQQAVRQGQYATNVFGVLNVVRAVLPTMRQQRAGYLINISSIDAHGAFPGWGVYGSTKFALE

Foldseek 3Di:
DDPVVVVVVVVVVLVVLLVCLPVVLVVVCVVCVVVCVVVVDDDDDRDADPLLVDPDPPCVSNSVSRVNVD